Protein AF-A0A919P4E5-F1 (afdb_monomer)

Solvent-accessible surface area (backbone atoms only — not comparable to full-atom values): 5351 Å² total; per-residue (Å²): 101,66,73,58,52,55,44,50,53,38,43,75,72,74,43,62,48,69,61,52,50,54,57,52,49,70,74,70,57,80,88,76,83,87,49,71,68,32,50,53,47,29,56,72,70,63,60,94,87,62,81,73,50,73,56,54,30,39,51,51,26,48,20,64,74,69,73,40,76,37,77,38,78,58,80,78,58,70,84,54,94,49,40,43,77,63,130

Sequence (87 aa):
MNWSEVAQKVTAAGGDWQVARALLLSYGLQVVDATADDAEWAATRWRRGEGLSLADRFCLALGARLGGTVWTADTAWASDGNISQIR

Organism: NCBI:txid398759

Foldseek 3Di:
DVLVVVLVVCVVVVHDSVVVVVVCVVVVDDDDDQDPQLQVQLVVPDDPPLPDDSVNSSLVSVCVVVVAAREDCDPSDDPDDRYDYDD

Secondary structure (DSSP, 8-state):
-HHHHHHHHHHHTT--HHHHHHHHHHTTPPP-PPPHHHHHHHHHT--TTS---HHHHHHHHHHHHHTPPEEE--TTS---TTEEE--

InterPro domains:
  IPR002716 PIN domain [PF01850] (2-77)
  IPR029060 PIN-like domain superfamily [SSF88723] (13-79)

Mean predicted aligned error: 3.6 Å

Structure 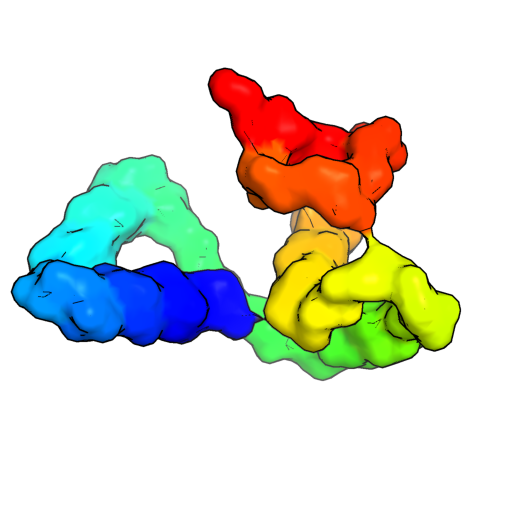(mmCIF, N/CA/C/O backbone):
data_AF-A0A919P4E5-F1
#
_entry.id   AF-A0A919P4E5-F1
#
loop_
_atom_site.group_PDB
_atom_site.id
_atom_site.type_symbol
_atom_site.label_atom_id
_atom_site.label_alt_id
_atom_site.label_comp_id
_atom_site.label_asym_id
_atom_site.label_entity_id
_atom_site.label_seq_id
_atom_site.pdbx_PDB_ins_code
_atom_site.Cartn_x
_atom_site.Cartn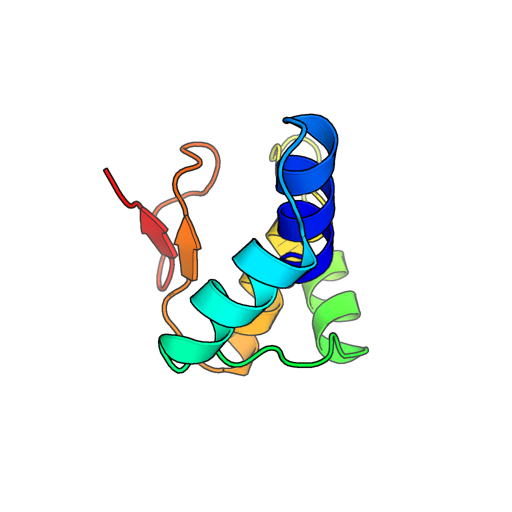_y
_atom_site.Cartn_z
_atom_site.occupancy
_atom_site.B_iso_or_equiv
_atom_site.auth_seq_id
_atom_site.auth_comp_id
_atom_site.auth_asym_id
_atom_site.auth_atom_id
_atom_site.pdbx_PDB_model_num
ATOM 1 N N . MET A 1 1 ? 2.523 -3.553 2.338 1.00 84.25 1 MET A N 1
ATOM 2 C CA . MET A 1 1 ? 3.084 -2.264 1.869 1.00 84.25 1 MET A CA 1
ATOM 3 C C . MET A 1 1 ? 2.072 -1.131 2.006 1.00 84.25 1 MET A C 1
ATOM 5 O O . MET A 1 1 ? 2.226 -0.345 2.929 1.00 84.25 1 MET A O 1
ATOM 9 N N . ASN A 1 2 ? 0.998 -1.106 1.205 1.00 91.88 2 ASN A N 1
ATOM 10 C CA . ASN A 1 2 ? 0.010 -0.011 1.193 1.00 91.88 2 ASN A CA 1
ATOM 11 C C . ASN A 1 2 ? -0.579 0.334 2.582 1.00 91.88 2 ASN A C 1
ATOM 13 O O . ASN A 1 2 ? -0.550 1.479 3.013 1.00 91.88 2 ASN A O 1
ATOM 17 N N . TRP A 1 3 ? -1.007 -0.674 3.353 1.00 95.94 3 TRP A N 1
ATOM 18 C CA . TRP A 1 3 ? -1.546 -0.467 4.709 1.00 95.94 3 TRP A CA 1
ATOM 19 C C . TRP A 1 3 ? -0.576 0.253 5.664 1.00 95.94 3 TRP A C 1
ATOM 21 O O . TRP A 1 3 ? -0.986 1.099 6.456 1.00 95.94 3 TRP A O 1
ATOM 31 N N . SER A 1 4 ? 0.723 -0.047 5.559 1.00 95.75 4 SER A N 1
ATOM 32 C CA . SER A 1 4 ? 1.764 0.614 6.354 1.00 95.75 4 SER A CA 1
ATOM 33 C C . SER A 1 4 ? 1.959 2.069 5.937 1.00 95.75 4 SER A C 1
ATOM 35 O O . SER A 1 4 ? 2.187 2.923 6.789 1.00 95.75 4 SER A O 1
ATOM 37 N N . GLU A 1 5 ? 1.878 2.358 4.638 1.00 95.38 5 GLU A N 1
ATOM 38 C CA . GLU A 1 5 ? 2.019 3.716 4.118 1.00 95.38 5 GLU A CA 1
ATOM 39 C C . GLU A 1 5 ? 0.850 4.601 4.557 1.00 95.38 5 GLU A C 1
ATOM 41 O O . GLU A 1 5 ? 1.073 5.706 5.048 1.00 95.38 5 GLU A O 1
ATOM 46 N N . VAL A 1 6 ? -0.384 4.087 4.497 1.00 95.88 6 VAL A N 1
ATOM 47 C CA . VAL A 1 6 ? -1.568 4.786 5.020 1.00 95.88 6 VAL A CA 1
ATOM 48 C C . VAL A 1 6 ? -1.394 5.113 6.505 1.00 95.88 6 VAL A C 1
ATOM 50 O O . VAL A 1 6 ? -1.574 6.265 6.902 1.00 95.88 6 VAL A O 1
ATOM 53 N N . ALA A 1 7 ? -0.976 4.137 7.320 1.00 97.69 7 ALA A N 1
ATOM 54 C CA . ALA A 1 7 ? -0.727 4.347 8.746 1.00 97.69 7 ALA A CA 1
ATOM 55 C C . ALA A 1 7 ? 0.317 5.445 9.001 1.00 97.69 7 ALA A C 1
ATOM 57 O O . ALA A 1 7 ? 0.110 6.339 9.830 1.00 97.69 7 ALA 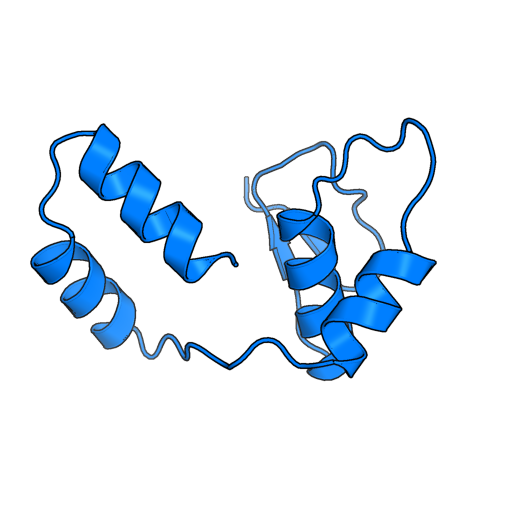A O 1
ATOM 58 N N . GLN A 1 8 ? 1.425 5.406 8.255 1.00 97.75 8 GLN A N 1
ATOM 59 C CA . GLN A 1 8 ? 2.481 6.408 8.335 1.00 97.75 8 GLN A CA 1
ATOM 60 C C . GLN A 1 8 ? 1.970 7.801 7.949 1.00 97.75 8 GLN A C 1
ATOM 62 O O . GLN A 1 8 ? 2.277 8.764 8.649 1.00 97.75 8 GLN A O 1
ATOM 67 N N . LYS A 1 9 ? 1.189 7.932 6.869 1.00 97.12 9 LYS A N 1
ATOM 68 C CA . LYS A 1 9 ? 0.649 9.224 6.412 1.00 97.12 9 LYS A CA 1
ATOM 69 C C . LYS A 1 9 ? -0.337 9.819 7.414 1.00 97.12 9 LYS A C 1
ATOM 71 O O . LYS A 1 9 ? -0.229 11.004 7.714 1.00 97.12 9 LYS A O 1
ATOM 76 N N . VAL A 1 10 ? -1.237 9.004 7.971 1.00 98.31 10 VAL A N 1
ATOM 77 C CA . VAL A 1 10 ? -2.166 9.436 9.030 1.00 98.31 10 VAL A CA 1
ATOM 78 C C . VAL A 1 10 ? -1.388 9.952 10.239 1.00 98.31 10 VAL A C 1
ATOM 80 O O . VAL A 1 10 ? -1.639 11.059 10.707 1.00 98.31 10 VAL A O 1
ATOM 83 N N . THR A 1 11 ? -0.395 9.185 10.692 1.00 98.00 11 THR A N 1
ATOM 84 C CA . THR A 1 11 ? 0.416 9.539 11.866 1.00 98.00 11 THR A CA 1
ATOM 85 C C . THR A 1 11 ? 1.233 10.810 11.6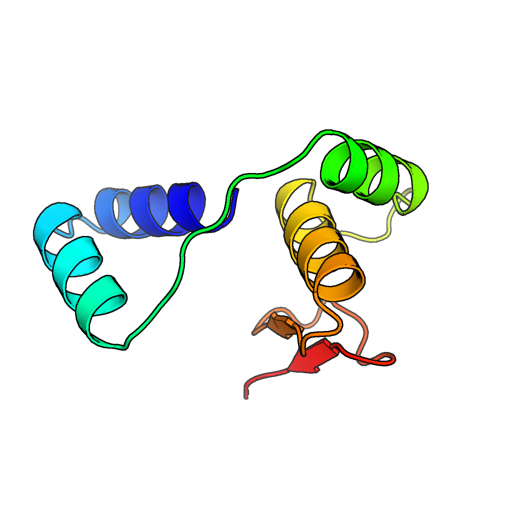20 1.00 98.00 11 THR A C 1
ATOM 87 O O . THR A 1 11 ? 1.258 11.705 12.460 1.00 98.00 11 THR A O 1
ATOM 90 N N . ALA A 1 12 ? 1.867 10.933 10.450 1.00 98.31 12 ALA A N 1
ATOM 91 C CA . ALA A 1 12 ? 2.662 12.103 10.074 1.00 98.31 12 ALA A CA 1
ATOM 92 C C . ALA A 1 12 ? 1.825 13.389 9.959 1.00 98.31 12 ALA A C 1
ATOM 94 O O . ALA A 1 12 ? 2.344 14.476 10.195 1.00 98.31 12 ALA A O 1
ATOM 95 N N . ALA A 1 13 ? 0.536 13.270 9.633 1.00 98.12 13 ALA A N 1
ATOM 96 C CA . ALA A 1 13 ? -0.410 14.382 9.622 1.00 98.12 13 ALA A CA 1
ATOM 97 C C . ALA A 1 13 ? -0.986 14.717 11.017 1.00 98.12 13 ALA A C 1
ATOM 99 O O . ALA A 1 13 ? -1.836 15.597 11.125 1.00 98.12 13 ALA A O 1
ATOM 100 N N . GLY A 1 14 ? -0.554 14.025 12.081 1.00 98.12 14 GLY A N 1
ATOM 101 C CA . GLY A 1 14 ? -1.062 14.205 13.446 1.00 98.12 14 GLY A CA 1
ATOM 102 C C . GLY A 1 14 ? -2.404 13.515 13.722 1.00 98.12 14 GLY A C 1
ATOM 103 O O . GLY A 1 14 ? -3.039 13.803 14.733 1.00 98.12 14 GLY A O 1
ATOM 104 N N . GLY A 1 15 ? -2.854 12.626 12.832 1.00 98.00 15 GLY A N 1
ATOM 105 C CA . GLY A 1 15 ? -4.087 11.863 13.000 1.00 98.00 15 GLY A CA 1
ATOM 106 C C . GLY A 1 15 ? -3.920 10.629 13.892 1.00 98.00 15 GLY A C 1
ATOM 107 O O . GLY A 1 15 ? -2.831 10.068 14.018 1.00 98.00 15 GLY A O 1
ATOM 108 N N . ASP A 1 16 ? -5.029 10.165 14.470 1.00 98.25 16 ASP A N 1
ATOM 109 C CA . ASP A 1 16 ? -5.077 8.919 15.237 1.00 98.25 16 ASP A CA 1
ATOM 110 C C . ASP A 1 16 ? -5.209 7.711 14.296 1.00 98.25 16 ASP A C 1
ATOM 112 O O . ASP A 1 16 ? -6.245 7.490 13.655 1.00 98.25 16 ASP A O 1
ATOM 116 N N . TRP A 1 17 ? -4.149 6.904 14.230 1.00 98.00 17 TRP A N 1
ATOM 117 C CA . TRP A 1 17 ? -4.136 5.701 13.408 1.00 98.00 17 TRP A CA 1
ATOM 118 C C . TRP A 1 17 ? -5.168 4.654 13.845 1.00 98.00 17 TRP A C 1
ATOM 120 O O . TRP A 1 17 ? -5.728 3.981 12.986 1.00 98.00 17 TRP A O 1
ATOM 130 N N . GLN A 1 18 ? -5.468 4.506 15.137 1.00 98.06 18 GLN A N 1
ATOM 131 C CA . GLN A 1 18 ? -6.454 3.521 15.594 1.00 98.06 18 GLN A CA 1
ATOM 132 C C . GLN A 1 18 ? -7.863 3.888 15.130 1.00 98.06 18 GLN A C 1
ATOM 134 O O . GLN A 1 18 ? -8.595 3.015 14.654 1.00 98.06 18 GLN A O 1
ATOM 139 N N . VAL A 1 19 ? -8.215 5.176 15.189 1.00 98.25 19 VAL A N 1
ATOM 140 C CA . VAL A 1 19 ? -9.494 5.682 14.667 1.00 98.25 19 VAL A CA 1
ATOM 141 C C . VAL A 1 19 ? -9.568 5.499 13.151 1.00 98.25 19 VAL A C 1
ATOM 143 O O . VAL A 1 19 ? -10.534 4.923 12.648 1.00 98.25 19 VAL A O 1
ATOM 146 N N . ALA A 1 20 ? -8.533 5.920 12.415 1.00 98.12 20 ALA A N 1
ATOM 147 C CA . ALA A 1 20 ? -8.490 5.774 10.960 1.00 98.12 20 ALA A CA 1
ATOM 148 C C . ALA A 1 20 ? -8.554 4.300 10.527 1.00 98.12 20 ALA A C 1
ATOM 150 O O . ALA A 1 20 ? -9.315 3.946 9.628 1.00 98.12 20 ALA A O 1
ATOM 151 N N . ARG A 1 21 ? -7.815 3.420 11.210 1.00 97.62 21 ARG A N 1
ATOM 152 C CA . ARG A 1 21 ? -7.851 1.970 10.998 1.00 97.62 21 ARG A CA 1
ATOM 153 C C . ARG A 1 21 ? -9.255 1.407 11.184 1.00 97.62 21 ARG A C 1
ATOM 155 O O . ARG A 1 21 ? -9.707 0.646 10.332 1.00 97.62 21 ARG A O 1
ATOM 162 N N . ALA A 1 22 ? -9.925 1.736 12.288 1.00 97.50 22 ALA A N 1
ATOM 163 C CA . ALA A 1 22 ? -11.264 1.227 12.573 1.00 97.50 22 ALA A CA 1
ATOM 164 C C . ALA A 1 22 ? -12.273 1.662 11.500 1.00 97.50 22 ALA A C 1
ATOM 166 O O . ALA A 1 22 ? -13.066 0.844 11.038 1.00 97.50 22 ALA A O 1
ATOM 167 N N . LEU A 1 23 ? -12.190 2.920 11.057 1.00 97.56 23 LEU A N 1
ATOM 168 C CA . LEU A 1 23 ? -13.023 3.454 9.981 1.00 97.56 23 LEU A CA 1
ATOM 169 C C . LEU A 1 23 ? -12.744 2.771 8.634 1.00 97.56 23 LEU A C 1
ATOM 171 O O . LEU A 1 23 ? -13.674 2.399 7.934 1.00 97.56 23 LEU A O 1
ATOM 175 N N . LEU A 1 24 ? -11.479 2.569 8.261 1.00 96.06 24 LEU A N 1
ATOM 176 C CA . LEU A 1 24 ? -11.138 1.898 7.001 1.00 96.06 24 LEU A CA 1
ATOM 177 C C . LEU A 1 24 ? -11.654 0.454 6.968 1.00 96.06 24 LEU A C 1
ATOM 179 O O . LEU A 1 24 ? -12.204 0.016 5.960 1.00 96.06 24 LEU A O 1
ATOM 183 N N . LEU A 1 25 ? -11.517 -0.274 8.079 1.00 96.50 25 LEU A N 1
ATOM 184 C CA . LEU A 1 25 ? -11.985 -1.658 8.185 1.00 96.50 25 LEU A CA 1
ATOM 185 C C . LEU A 1 25 ? -13.518 -1.773 8.235 1.00 96.50 25 LEU A C 1
ATOM 187 O O . LEU A 1 25 ? -14.047 -2.825 7.878 1.00 96.50 25 LEU A O 1
ATOM 191 N N . SER A 1 26 ? -14.248 -0.720 8.623 1.00 96.94 26 SER A N 1
ATOM 192 C CA . SER A 1 26 ? -15.717 -0.755 8.639 1.00 96.94 26 SER A CA 1
ATOM 193 C C . SER A 1 26 ? -16.342 -0.723 7.238 1.00 96.94 26 SER A C 1
ATOM 195 O O . SER A 1 26 ? -17.463 -1.195 7.068 1.00 96.94 26 SER A O 1
ATOM 197 N N . TYR A 1 27 ? -15.607 -0.262 6.217 1.00 95.69 27 TYR A N 1
ATOM 198 C CA . TYR A 1 27 ? -16.044 -0.258 4.813 1.00 95.69 27 TYR A CA 1
ATOM 199 C C . TYR A 1 27 ? -15.872 -1.609 4.095 1.00 95.69 27 TYR A C 1
ATOM 201 O O . TYR A 1 27 ? -15.987 -1.678 2.873 1.00 95.69 27 TYR A O 1
ATOM 209 N N . GLY A 1 28 ? -15.575 -2.692 4.822 1.00 92.88 28 GLY A N 1
ATOM 210 C CA . GLY A 1 28 ? -15.337 -4.012 4.227 1.00 92.88 28 GLY A CA 1
ATOM 211 C C . GLY A 1 28 ? -13.972 -4.149 3.545 1.00 92.88 28 GLY A C 1
ATOM 212 O O . GLY A 1 28 ? -13.759 -5.092 2.785 1.00 92.88 28 GLY A O 1
ATOM 213 N N . LEU A 1 29 ? -13.039 -3.229 3.817 1.00 94.94 29 LEU A N 1
ATOM 214 C CA . LEU A 1 29 ? -11.665 -3.312 3.330 1.00 94.94 29 LEU A CA 1
ATOM 215 C C . LEU A 1 29 ? -10.985 -4.574 3.875 1.00 94.94 29 LEU A C 1
ATOM 217 O O . LEU A 1 29 ? -10.917 -4.786 5.086 1.00 94.94 29 LEU A O 1
ATOM 221 N N . GLN A 1 30 ? -10.411 -5.370 2.976 1.00 94.81 30 GLN A N 1
ATOM 222 C CA . GLN A 1 30 ? -9.587 -6.518 3.337 1.00 94.81 30 GLN A CA 1
ATOM 223 C C . GLN A 1 30 ? -8.106 -6.175 3.190 1.00 94.81 30 GLN A C 1
ATOM 225 O O . GLN A 1 30 ? -7.654 -5.739 2.131 1.00 94.81 30 GLN A O 1
ATOM 230 N N . VAL A 1 31 ? -7.343 -6.395 4.261 1.00 95.38 31 VAL A N 1
ATOM 231 C CA . VAL A 1 31 ? -5.879 -6.338 4.232 1.00 95.38 31 VAL A CA 1
ATOM 232 C C . VAL A 1 31 ? -5.373 -7.761 4.067 1.00 95.38 31 VAL A C 1
ATOM 234 O O . VAL A 1 31 ? -5.704 -8.629 4.870 1.00 95.38 31 VAL A O 1
ATOM 237 N N . VAL A 1 32 ? -4.588 -7.990 3.021 1.00 95.75 32 VAL A N 1
ATOM 238 C CA . VAL A 1 32 ? -4.002 -9.297 2.718 1.00 95.75 32 VAL A CA 1
ATOM 239 C C . VAL A 1 32 ? -2.488 -9.240 2.834 1.00 95.75 32 VAL A C 1
ATOM 241 O O . VAL A 1 32 ? -1.874 -8.188 2.620 1.00 95.75 32 VAL A O 1
ATOM 244 N N . ASP A 1 33 ? -1.896 -10.383 3.162 1.00 96.19 33 ASP A N 1
ATOM 245 C CA . ASP A 1 33 ? -0.452 -10.509 3.290 1.00 96.19 33 ASP A CA 1
ATOM 246 C C . ASP A 1 33 ? 0.244 -10.342 1.937 1.00 96.19 33 ASP A C 1
ATOM 248 O O . ASP A 1 33 ? -0.256 -10.762 0.886 1.00 96.19 33 ASP A O 1
ATOM 252 N N . ALA A 1 34 ? 1.425 -9.726 1.983 1.00 95.12 34 ALA A N 1
ATOM 253 C CA . ALA A 1 34 ? 2.351 -9.728 0.863 1.00 95.12 34 ALA A CA 1
ATOM 254 C C . ALA A 1 34 ? 3.062 -11.083 0.819 1.00 95.12 34 ALA A C 1
ATOM 256 O O . ALA A 1 34 ? 3.632 -11.521 1.819 1.00 95.12 34 ALA A O 1
ATOM 257 N N . THR A 1 35 ? 3.026 -11.737 -0.337 1.00 96.94 35 THR A N 1
ATOM 258 C CA . THR A 1 35 ? 3.611 -13.068 -0.533 1.00 96.94 35 THR A CA 1
ATOM 259 C C . THR A 1 35 ? 4.982 -12.990 -1.208 1.00 96.94 35 THR A C 1
ATOM 261 O O . THR A 1 35 ? 5.379 -11.942 -1.724 1.00 96.94 35 THR A O 1
ATOM 264 N N . ALA A 1 36 ? 5.715 -14.108 -1.214 1.00 98.12 36 ALA A N 1
ATOM 265 C CA . ALA A 1 36 ? 6.958 -14.221 -1.976 1.00 98.12 36 ALA A CA 1
ATOM 266 C C . ALA A 1 36 ? 6.710 -14.040 -3.484 1.00 98.12 36 ALA A C 1
ATOM 268 O O . ALA A 1 36 ? 7.448 -13.303 -4.132 1.00 98.12 36 ALA A O 1
ATOM 269 N N . ASP A 1 37 ? 5.618 -14.603 -4.008 1.00 98.00 37 ASP A N 1
ATOM 270 C CA . ASP A 1 37 ? 5.226 -14.451 -5.413 1.00 98.00 37 ASP A CA 1
ATOM 271 C C . ASP A 1 37 ? 4.978 -12.980 -5.774 1.00 98.00 37 ASP A C 1
ATOM 273 O O . ASP A 1 37 ? 5.425 -12.511 -6.821 1.00 98.00 37 ASP A O 1
ATOM 277 N N . ASP A 1 38 ? 4.331 -12.216 -4.882 1.00 97.62 38 ASP A N 1
AT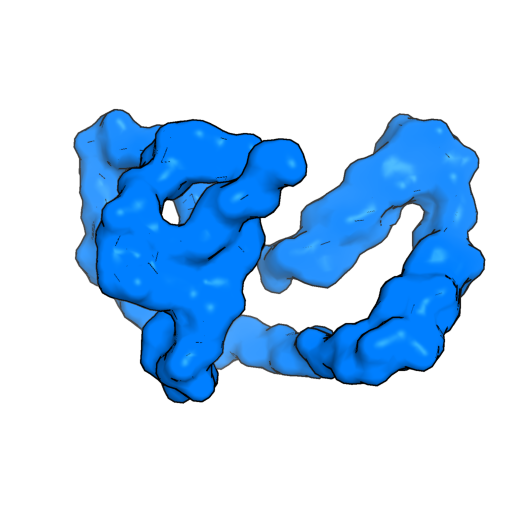OM 278 C CA . ASP A 1 38 ? 4.140 -10.773 -5.079 1.00 97.62 38 ASP A CA 1
ATOM 279 C C . ASP A 1 38 ? 5.494 -10.042 -5.162 1.00 97.62 38 ASP A C 1
ATOM 281 O O . ASP A 1 38 ? 5.664 -9.116 -5.959 1.00 97.62 38 ASP A O 1
ATOM 285 N N . ALA A 1 39 ? 6.470 -10.467 -4.353 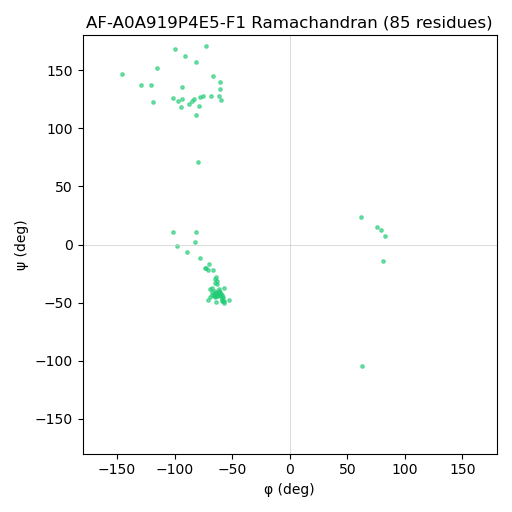1.00 97.25 39 ALA A N 1
ATOM 286 C CA . ALA A 1 39 ? 7.807 -9.884 -4.320 1.00 97.25 39 ALA A CA 1
ATOM 287 C C . ALA A 1 39 ? 8.607 -10.189 -5.594 1.00 97.25 39 ALA A C 1
ATOM 289 O O . ALA A 1 39 ? 9.212 -9.281 -6.168 1.00 97.25 39 ALA A O 1
ATOM 290 N N . GLU A 1 40 ? 8.590 -11.439 -6.060 1.00 98.38 40 GLU A N 1
ATOM 291 C CA . GLU A 1 40 ? 9.249 -11.842 -7.305 1.00 98.38 40 GLU A CA 1
ATOM 292 C C . GLU A 1 40 ? 8.605 -11.161 -8.514 1.00 98.38 40 GLU A C 1
ATOM 294 O O . GLU A 1 40 ? 9.303 -10.592 -9.360 1.00 98.38 40 GLU A O 1
ATOM 299 N N . TRP A 1 41 ? 7.272 -11.102 -8.556 1.00 97.19 41 TRP A N 1
ATOM 300 C CA . TRP A 1 41 ? 6.549 -10.357 -9.582 1.00 97.19 41 TRP A CA 1
ATOM 301 C C . TRP A 1 41 ? 6.957 -8.878 -9.580 1.00 97.19 41 TRP A C 1
ATOM 303 O O . TRP A 1 41 ? 7.335 -8.326 -10.617 1.00 97.19 41 TRP A O 1
ATOM 313 N N . ALA A 1 42 ? 6.972 -8.235 -8.409 1.00 96.25 42 ALA A N 1
ATOM 314 C CA . ALA A 1 42 ? 7.359 -6.832 -8.278 1.00 96.25 42 ALA A CA 1
ATOM 315 C C . ALA A 1 42 ? 8.824 -6.582 -8.675 1.00 96.25 42 ALA A C 1
ATOM 317 O O . ALA A 1 42 ? 9.147 -5.502 -9.181 1.00 96.25 42 ALA A O 1
ATOM 318 N N . ALA A 1 43 ? 9.712 -7.556 -8.462 1.00 96.62 43 ALA A N 1
ATOM 319 C CA . ALA A 1 43 ? 11.105 -7.487 -8.884 1.00 96.62 43 ALA A CA 1
ATOM 320 C C . ALA A 1 43 ? 11.240 -7.603 -10.410 1.00 96.62 43 ALA A C 1
ATOM 322 O O . ALA A 1 43 ? 11.898 -6.766 -11.026 1.00 96.62 43 ALA A O 1
ATOM 323 N N . 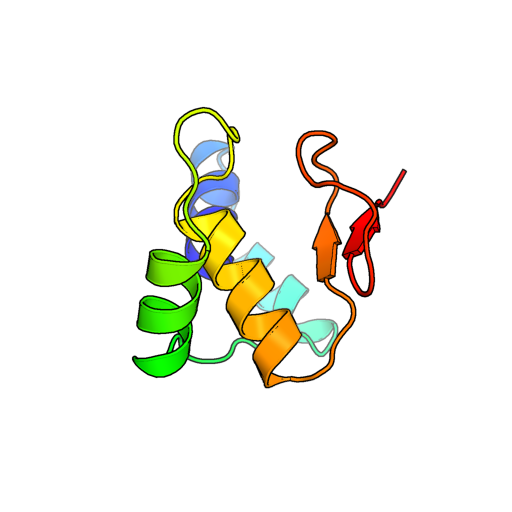THR A 1 44 ? 10.573 -8.581 -11.032 1.00 96.50 44 THR A N 1
ATOM 324 C CA . THR A 1 44 ? 10.622 -8.779 -12.495 1.00 96.50 44 THR A CA 1
ATOM 325 C C . THR A 1 44 ? 9.996 -7.626 -13.278 1.00 96.50 44 THR A C 1
ATOM 327 O O . THR A 1 44 ? 10.430 -7.318 -14.388 1.00 96.50 44 THR A O 1
ATOM 330 N N . ARG A 1 45 ? 9.000 -6.944 -12.699 1.00 92.56 45 ARG A N 1
ATOM 331 C CA . ARG A 1 45 ? 8.330 -5.802 -13.328 1.00 92.56 45 ARG A CA 1
ATOM 332 C C . ARG A 1 45 ? 9.179 -4.529 -13.359 1.00 92.56 45 ARG A C 1
ATOM 334 O O . ARG A 1 45 ? 8.862 -3.645 -14.159 1.00 92.56 45 ARG A O 1
ATOM 341 N N . TRP A 1 46 ? 10.204 -4.417 -12.509 1.00 94.38 46 TRP A N 1
ATOM 342 C CA . TRP A 1 46 ? 11.002 -3.199 -12.367 1.00 94.38 46 TRP A CA 1
ATOM 343 C C . TRP A 1 46 ? 11.690 -2.803 -13.672 1.00 94.38 46 TRP A C 1
ATOM 345 O O . TRP A 1 46 ? 12.347 -3.613 -14.328 1.00 94.38 46 TRP A O 1
ATOM 355 N N . ARG A 1 47 ? 11.600 -1.517 -14.013 1.00 92.00 47 ARG A N 1
ATOM 356 C CA . ARG A 1 47 ? 12.339 -0.927 -15.132 1.00 92.00 47 ARG A CA 1
ATOM 357 C C . ARG A 1 47 ? 13.073 0.324 -14.681 1.00 92.00 47 ARG A C 1
ATOM 359 O O . ARG A 1 47 ? 12.536 1.177 -13.974 1.00 92.00 47 ARG A O 1
ATOM 366 N N . ARG A 1 48 ? 14.320 0.469 -15.130 1.00 92.38 48 ARG A N 1
ATOM 367 C CA . ARG A 1 48 ? 15.123 1.657 -14.826 1.00 92.38 48 ARG A CA 1
ATOM 368 C C . ARG A 1 48 ? 14.428 2.911 -15.369 1.00 92.38 48 ARG A C 1
ATOM 370 O O . ARG A 1 48 ? 14.179 3.001 -16.564 1.00 92.38 48 ARG A O 1
ATOM 377 N N . GLY A 1 49 ? 14.180 3.884 -14.492 1.00 88.38 49 GLY A N 1
ATOM 378 C CA . GLY A 1 49 ? 13.614 5.185 -14.865 1.00 88.38 49 GLY A CA 1
ATOM 379 C C . GLY A 1 49 ? 12.089 5.232 -15.003 1.00 88.38 49 GLY A C 1
ATOM 380 O O . GLY A 1 49 ? 11.580 6.265 -15.414 1.00 88.38 49 GLY A O 1
ATOM 381 N N . GLU A 1 50 ? 11.353 4.171 -14.650 1.00 88.12 50 GLU A N 1
ATOM 382 C CA . GLU A 1 50 ? 9.882 4.157 -14.784 1.00 88.12 50 GLU A CA 1
ATOM 383 C C . GLU A 1 50 ? 9.130 4.928 -13.686 1.00 88.12 50 GLU A C 1
ATOM 385 O O . GLU A 1 50 ? 7.929 5.131 -13.796 1.00 88.12 50 GLU A O 1
ATOM 390 N N . GLY A 1 51 ? 9.813 5.329 -12.611 1.00 88.69 51 GLY A N 1
ATOM 391 C CA . GLY A 1 51 ? 9.220 6.111 -11.521 1.00 88.69 51 GLY A CA 1
ATOM 392 C C . GLY A 1 51 ? 8.422 5.311 -10.484 1.00 88.69 51 GLY A C 1
ATOM 393 O O . GLY A 1 51 ? 8.200 5.827 -9.396 1.00 88.69 51 GLY A O 1
ATOM 394 N N . LEU A 1 52 ? 8.067 4.049 -10.751 1.00 90.75 52 LEU A N 1
ATOM 395 C CA . LEU A 1 52 ? 7.359 3.202 -9.785 1.00 90.75 52 LEU A CA 1
ATOM 396 C C . LEU A 1 52 ? 8.250 2.834 -8.590 1.00 90.75 52 LEU A C 1
ATOM 398 O O . LEU A 1 52 ? 9.349 2.285 -8.742 1.00 90.75 52 LEU A O 1
ATOM 402 N N . SER A 1 53 ? 7.747 3.068 -7.383 1.00 92.69 53 SER A N 1
ATOM 403 C CA . SER A 1 53 ? 8.361 2.615 -6.138 1.00 92.69 53 SER A CA 1
ATOM 404 C C . SER A 1 53 ? 8.198 1.102 -5.942 1.00 92.69 53 SER A C 1
ATOM 406 O O . SER A 1 53 ? 7.481 0.413 -6.672 1.00 92.69 53 SER A O 1
ATOM 408 N N . LEU A 1 54 ? 8.880 0.548 -4.934 1.00 94.31 54 LEU A N 1
ATOM 409 C CA . LEU A 1 54 ? 8.662 -0.845 -4.534 1.00 94.31 54 LEU A CA 1
ATOM 410 C C . LEU A 1 54 ? 7.207 -1.081 -4.105 1.00 94.31 54 LEU A C 1
ATOM 412 O O . LEU A 1 54 ? 6.621 -2.089 -4.487 1.00 94.31 54 LEU A O 1
ATOM 416 N N . ALA A 1 55 ? 6.626 -0.153 -3.338 1.00 93.44 55 ALA A N 1
ATOM 417 C CA . ALA A 1 55 ? 5.252 -0.264 -2.862 1.00 93.44 55 ALA A CA 1
ATOM 418 C C . ALA A 1 55 ? 4.253 -0.275 -4.029 1.00 93.44 55 ALA A C 1
ATOM 420 O O . ALA A 1 55 ? 3.363 -1.124 -4.040 1.00 93.44 55 ALA A O 1
ATOM 421 N N . ASP A 1 56 ? 4.470 0.570 -5.042 1.00 93.50 56 ASP A N 1
ATOM 422 C CA . ASP A 1 56 ? 3.639 0.607 -6.252 1.00 93.50 56 ASP A CA 1
ATOM 423 C C . ASP A 1 56 ? 3.638 -0.739 -6.970 1.00 93.50 56 ASP A C 1
ATOM 425 O O . ASP A 1 56 ? 2.588 -1.293 -7.302 1.00 93.50 56 ASP A O 1
ATOM 429 N N . ARG A 1 57 ? 4.826 -1.324 -7.148 1.00 94.19 57 ARG A N 1
ATOM 430 C CA . ARG A 1 57 ? 4.951 -2.630 -7.800 1.00 94.19 57 ARG A CA 1
ATOM 431 C C . ARG A 1 57 ? 4.302 -3.752 -6.992 1.00 94.19 57 ARG A C 1
ATOM 433 O O . ARG A 1 57 ? 3.733 -4.650 -7.598 1.00 94.19 57 ARG A O 1
ATOM 440 N N . PHE A 1 58 ? 4.314 -3.692 -5.660 1.00 96.19 58 PHE A N 1
ATOM 441 C CA . PHE A 1 58 ? 3.569 -4.643 -4.823 1.00 96.19 58 PHE A CA 1
ATOM 442 C C . PHE A 1 58 ? 2.048 -4.483 -4.951 1.00 96.19 58 PHE A C 1
ATOM 444 O O . PHE A 1 58 ? 1.328 -5.479 -4.957 1.00 96.19 58 PHE A O 1
ATOM 451 N N . CYS A 1 59 ? 1.542 -3.255 -5.071 1.00 94.62 59 CYS A N 1
ATOM 452 C CA . CYS A 1 59 ? 0.123 -3.014 -5.335 1.00 94.62 59 CYS A CA 1
ATOM 453 C C . CYS A 1 59 ? -0.297 -3.590 -6.699 1.00 94.62 59 CYS A C 1
ATOM 455 O O . CYS A 1 59 ? -1.344 -4.228 -6.804 1.00 94.62 59 CYS A O 1
ATOM 457 N N . LEU A 1 60 ? 0.546 -3.428 -7.723 1.00 93.94 60 LEU A N 1
ATOM 458 C CA . LEU A 1 60 ? 0.337 -4.038 -9.038 1.00 93.94 60 LEU A CA 1
ATOM 459 C C . LEU A 1 60 ? 0.409 -5.572 -8.994 1.00 93.94 60 LEU A C 1
ATOM 461 O O . LEU A 1 60 ? -0.438 -6.228 -9.597 1.00 93.94 60 LEU A O 1
ATOM 465 N N . ALA A 1 61 ? 1.365 -6.138 -8.250 1.00 95.94 61 ALA A N 1
ATOM 466 C CA . ALA A 1 61 ? 1.503 -7.583 -8.071 1.00 95.94 61 ALA A CA 1
ATOM 467 C C . ALA A 1 61 ? 0.241 -8.193 -7.454 1.00 95.94 61 ALA A C 1
ATOM 469 O O . ALA A 1 61 ? -0.307 -9.165 -7.972 1.00 95.94 61 ALA A O 1
ATOM 470 N N . LEU A 1 62 ? -0.278 -7.553 -6.402 1.00 95.62 62 LEU A N 1
ATOM 471 C CA . LEU A 1 62 ? -1.512 -7.978 -5.756 1.00 95.62 62 LEU A CA 1
ATOM 472 C C . LEU A 1 62 ? -2.707 -7.921 -6.719 1.00 95.62 62 LEU A C 1
ATOM 474 O O . LEU A 1 62 ? -3.508 -8.855 -6.765 1.00 95.62 62 LEU A O 1
ATOM 478 N N . GLY A 1 63 ? -2.814 -6.846 -7.506 1.00 94.44 63 GLY A N 1
ATOM 479 C CA . GLY A 1 63 ? -3.838 -6.713 -8.542 1.00 94.44 63 GLY A CA 1
ATOM 480 C C . GLY A 1 63 ? -3.771 -7.830 -9.580 1.00 94.44 63 GLY A C 1
ATOM 481 O O . GLY A 1 63 ? -4.801 -8.410 -9.919 1.00 94.44 63 GLY A O 1
ATOM 482 N N . ALA A 1 64 ? -2.562 -8.173 -10.034 1.00 94.19 64 ALA A N 1
ATOM 483 C CA . ALA A 1 64 ? -2.334 -9.280 -10.956 1.00 94.19 64 ALA A CA 1
ATOM 484 C C . ALA A 1 64 ? -2.715 -10.635 -10.334 1.00 94.19 64 ALA A C 1
ATOM 486 O O . ALA A 1 64 ? -3.406 -11.423 -10.977 1.00 94.19 64 ALA A O 1
ATOM 487 N N . ARG A 1 65 ? -2.334 -10.887 -9.074 1.00 95.62 65 ARG A N 1
ATOM 488 C CA . ARG A 1 65 ? -2.641 -12.135 -8.355 1.00 95.62 65 ARG A CA 1
ATOM 489 C C . ARG A 1 65 ? -4.135 -12.332 -8.106 1.00 95.62 65 ARG A C 1
ATOM 491 O O . ARG A 1 65 ? -4.626 -13.451 -8.215 1.00 95.62 65 ARG A O 1
ATOM 498 N N . LEU A 1 66 ? -4.856 -11.268 -7.755 1.00 95.19 66 LEU A N 1
ATOM 499 C CA . LEU A 1 66 ? -6.291 -11.337 -7.460 1.00 95.19 66 LEU A CA 1
ATOM 500 C C . LEU A 1 66 ? -7.184 -11.129 -8.692 1.00 95.19 66 LEU A C 1
ATOM 502 O O . LEU A 1 66 ? -8.401 -11.247 -8.575 1.00 95.19 66 LEU A O 1
ATOM 506 N N . GLY A 1 67 ? -6.613 -10.787 -9.853 1.00 93.94 67 GLY A N 1
ATOM 507 C CA . GLY A 1 67 ? -7.385 -10.401 -11.040 1.00 93.94 67 GLY A CA 1
ATOM 508 C C . GLY A 1 67 ? -8.243 -9.147 -10.819 1.00 93.94 67 GLY A C 1
ATOM 509 O O . GLY A 1 67 ? -9.267 -8.968 -11.475 1.00 93.94 67 GLY A O 1
ATOM 510 N N . GLY A 1 68 ? -7.859 -8.305 -9.856 1.00 91.25 68 GLY A N 1
ATOM 511 C CA . GLY A 1 68 ? -8.613 -7.129 -9.433 1.00 91.25 68 GLY A CA 1
ATOM 512 C C . GLY A 1 68 ? -8.232 -5.865 -10.201 1.00 91.25 68 GLY A C 1
ATOM 513 O O . GLY A 1 68 ? -7.156 -5.770 -10.798 1.00 91.25 68 GLY A O 1
ATOM 514 N N . THR A 1 69 ? -9.111 -4.864 -10.143 1.00 93.69 69 THR A N 1
ATOM 515 C CA . THR A 1 69 ? -8.792 -3.505 -10.600 1.00 93.69 69 THR A CA 1
ATOM 516 C C . THR A 1 69 ? -7.901 -2.816 -9.573 1.00 93.69 69 THR A C 1
ATOM 518 O O . THR A 1 69 ? -8.243 -2.771 -8.390 1.00 93.69 69 THR A O 1
ATOM 521 N N . VAL A 1 70 ? -6.773 -2.265 -10.016 1.00 93.69 70 VAL A N 1
ATOM 522 C CA . VAL A 1 70 ? -5.878 -1.480 -9.165 1.00 93.69 70 VAL A CA 1
ATOM 523 C C . VAL A 1 70 ? -6.224 -0.007 -9.306 1.00 93.69 70 VAL A C 1
ATOM 525 O O . VAL A 1 70 ? -6.125 0.560 -10.391 1.00 93.69 70 VAL A O 1
ATOM 528 N N . TRP A 1 71 ? -6.634 0.608 -8.203 1.00 92.19 71 TRP A N 1
ATOM 529 C CA . TRP A 1 71 ? -7.008 2.016 -8.162 1.00 92.19 71 TRP A CA 1
ATOM 530 C C . TRP A 1 71 ? -5.824 2.879 -7.744 1.00 92.19 71 TRP A C 1
ATOM 532 O O . TRP A 1 71 ? -5.127 2.550 -6.784 1.00 92.19 71 TRP A O 1
ATOM 542 N N . THR A 1 72 ? -5.610 3.991 -8.441 1.00 91.44 72 THR A N 1
ATOM 543 C CA . THR A 1 72 ? -4.517 4.922 -8.139 1.00 91.44 72 THR A CA 1
ATOM 544 C C . THR A 1 72 ? -4.918 6.367 -8.412 1.00 91.44 72 THR A C 1
ATOM 546 O O . THR A 1 72 ? -5.694 6.641 -9.323 1.00 91.44 72 THR A O 1
ATOM 549 N N . ALA A 1 73 ? -4.388 7.293 -7.618 1.00 89.56 73 ALA A N 1
ATOM 550 C CA . ALA A 1 73 ? -4.436 8.728 -7.906 1.00 89.56 73 ALA A CA 1
ATOM 551 C C . ALA A 1 73 ? -3.126 9.226 -8.552 1.00 89.56 73 ALA A C 1
ATOM 553 O O . ALA A 1 73 ? -2.993 10.409 -8.853 1.00 89.56 73 ALA A O 1
ATOM 554 N N . ASP A 1 74 ? -2.144 8.339 -8.739 1.00 85.06 74 ASP A N 1
ATOM 555 C CA . ASP A 1 74 ? -0.844 8.680 -9.300 1.00 85.06 74 ASP A CA 1
ATOM 556 C C . ASP A 1 74 ? -0.866 8.594 -10.831 1.00 85.06 74 ASP A C 1
ATOM 558 O O . ASP A 1 74 ? -1.107 7.540 -11.424 1.00 85.06 74 ASP A O 1
ATOM 562 N N . THR A 1 75 ? -0.566 9.717 -11.478 1.00 81.50 75 THR A N 1
ATOM 563 C CA . THR A 1 75 ? -0.468 9.819 -12.936 1.00 81.50 75 THR A CA 1
ATOM 564 C C . THR A 1 75 ? 0.743 9.094 -13.522 1.00 81.50 75 THR A C 1
ATOM 566 O O . THR A 1 75 ? 0.770 8.854 -14.726 1.00 81.50 75 THR A O 1
ATOM 569 N N . ALA A 1 76 ? 1.749 8.757 -12.705 1.00 79.44 76 ALA A N 1
ATOM 570 C CA . ALA A 1 76 ? 2.917 7.991 -13.139 1.00 79.44 76 ALA A CA 1
ATOM 571 C C . ALA A 1 76 ? 2.555 6.548 -13.522 1.00 79.44 76 ALA A C 1
ATOM 573 O O . ALA A 1 76 ? 3.271 5.899 -14.286 1.00 79.44 76 ALA A O 1
ATOM 574 N N . TRP A 1 77 ? 1.431 6.044 -13.015 1.00 79.31 77 TRP A N 1
ATOM 575 C CA . TRP A 1 77 ? 0.915 4.741 -13.386 1.00 79.31 77 TRP A CA 1
ATOM 576 C C . TRP A 1 77 ? 0.216 4.844 -14.741 1.00 79.31 77 TRP A C 1
ATOM 578 O O . TRP A 1 77 ? -0.765 5.574 -14.895 1.00 79.31 77 TRP A O 1
ATOM 588 N N . ALA A 1 78 ? 0.719 4.100 -15.727 1.00 70.56 78 ALA A N 1
ATOM 589 C CA . ALA A 1 78 ? 0.071 3.993 -17.027 1.00 70.56 78 ALA A CA 1
ATOM 590 C C . ALA A 1 78 ? -1.341 3.399 -16.882 1.00 70.56 78 ALA A C 1
ATOM 592 O O . ALA A 1 78 ? -1.552 2.450 -16.124 1.00 70.56 78 ALA A O 1
ATOM 593 N N . SER A 1 79 ? -2.296 3.938 -17.638 1.00 64.56 79 SER A N 1
ATOM 594 C CA . SER A 1 79 ? -3.659 3.409 -17.734 1.00 64.56 79 SER A CA 1
ATOM 595 C C . SER A 1 79 ? -3.690 2.210 -18.684 1.00 64.56 79 SER A C 1
ATOM 597 O O . SER A 1 79 ? -4.187 2.321 -19.800 1.00 64.56 79 SER A O 1
ATOM 599 N N . ASP A 1 80 ? -3.124 1.081 -18.261 1.00 67.19 80 ASP A N 1
ATOM 600 C CA . ASP A 1 80 ? -3.113 -0.160 -19.039 1.00 67.19 80 ASP A CA 1
ATOM 601 C C . ASP A 1 80 ? -3.809 -1.300 -18.285 1.00 67.19 80 ASP A C 1
ATOM 603 O O . ASP A 1 80 ? -3.597 -1.510 -17.088 1.00 67.19 80 ASP A O 1
ATOM 607 N N . GLY A 1 81 ? -4.619 -2.076 -19.011 1.00 79.69 81 GLY A N 1
ATOM 608 C CA . GLY A 1 81 ? -5.240 -3.305 -18.516 1.00 79.69 81 GLY A CA 1
ATOM 609 C C . GLY A 1 81 ? -6.196 -3.085 -17.340 1.00 79.69 81 GLY A C 1
ATOM 610 O O . GLY A 1 81 ? -7.328 -2.649 -17.529 1.00 79.69 81 GLY A O 1
ATOM 611 N N . ASN A 1 82 ? -5.749 -3.447 -16.133 1.00 86.88 82 ASN A N 1
ATOM 612 C CA . ASN A 1 82 ? -6.531 -3.452 -14.893 1.00 86.88 82 ASN A CA 1
ATOM 613 C C . ASN A 1 82 ? -6.265 -2.240 -13.978 1.00 86.88 82 ASN A C 1
ATOM 615 O O . ASN A 1 82 ? -6.696 -2.251 -12.826 1.00 86.88 82 ASN A O 1
ATOM 619 N N . ILE A 1 83 ? -5.562 -1.208 -14.449 1.00 91.12 83 ILE A N 1
ATOM 620 C CA . ILE A 1 83 ? -5.264 0.001 -13.667 1.00 91.12 83 ILE A CA 1
ATOM 621 C C . ILE A 1 83 ? -6.331 1.069 -13.943 1.00 91.12 83 ILE A C 1
ATOM 623 O O . ILE A 1 83 ? -6.557 1.445 -15.090 1.00 91.12 83 ILE A O 1
ATOM 627 N N . SER A 1 84 ? -6.975 1.581 -12.892 1.00 90.38 84 SER A N 1
ATOM 628 C CA . SER A 1 84 ? -7.973 2.654 -12.976 1.00 90.38 84 SER A CA 1
ATOM 629 C C . SER A 1 84 ? -7.537 3.881 -12.182 1.00 90.38 84 SER A C 1
ATOM 631 O O . SER A 1 84 ? -7.299 3.811 -10.975 1.00 90.38 84 SER A O 1
ATOM 633 N N . GLN A 1 85 ? -7.455 5.025 -12.861 1.00 88.00 85 GLN A N 1
ATOM 634 C CA . GLN A 1 85 ? -7.149 6.298 -12.217 1.00 88.00 85 GLN A CA 1
ATOM 635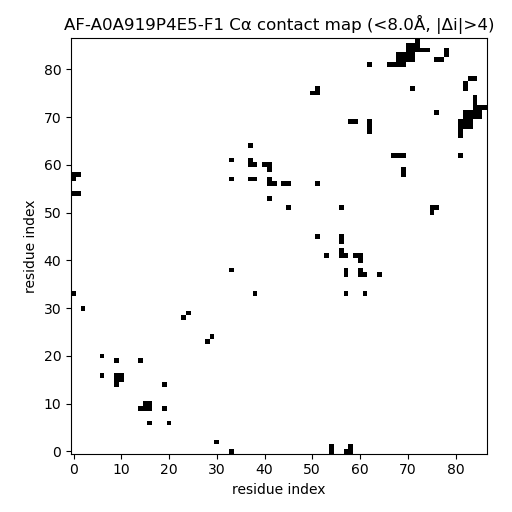 C C . GLN A 1 85 ? -8.415 6.910 -11.607 1.00 88.00 85 GLN A C 1
ATOM 637 O O . GLN A 1 85 ? -9.402 7.118 -12.314 1.00 88.00 85 GLN A O 1
ATOM 642 N N . ILE A 1 86 ? -8.378 7.221 -10.312 1.00 84.81 86 ILE A N 1
ATOM 643 C CA . ILE A 1 86 ? -9.409 8.030 -9.649 1.00 84.81 86 ILE A CA 1
ATOM 644 C C . ILE A 1 86 ? -9.070 9.513 -9.838 1.00 84.81 86 ILE A C 1
ATOM 646 O O . ILE A 1 86 ? -7.962 9.941 -9.516 1.00 84.81 86 ILE A O 1
ATOM 650 N N . ARG A 1 87 ? -10.014 10.270 -10.408 1.00 69.38 87 ARG A N 1
ATOM 651 C CA . ARG A 1 87 ? -9.935 11.723 -10.628 1.00 69.38 87 ARG A CA 1
ATOM 652 C C . ARG A 1 87 ? -10.906 12.454 -9.718 1.00 69.38 87 ARG A C 1
ATOM 654 O O . ARG A 1 87 ? -12.010 11.904 -9.509 1.00 69.38 87 ARG A O 1
#

Radius of gyration: 14.0 Å; Cα contac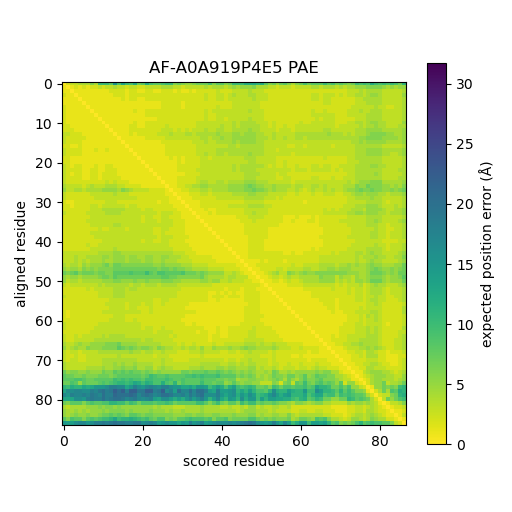ts (8 Å, |Δi|>4): 73; chains: 1; bounding box: 31×29×35 Å

pLDDT: mean 92.66, std 7.06, range [64.56, 98.38]